Protein AF-A0A819HFU4-F1 (afdb_monomer_lite)

Foldseek 3Di:
DPPDQQCPQLLVLVLQLCVVVVVPLVSVQSCQLCVPAPSPGPQQSSLVSSLVSLVPDDQLVPDPDDPLLSVLVVVLSVLSNPDRTDDLVSLVVSLVSVLVSQVVVQPDPSNVVSNVSSVVSNCVRNVNDPDD

Structure (mmCIF, N/CA/C/O backbone):
data_AF-A0A819HFU4-F1
#
_entry.id   AF-A0A819HFU4-F1
#
loop_
_atom_site.group_PDB
_atom_site.id
_atom_site.type_symbol
_atom_site.label_atom_id
_atom_site.label_alt_id
_atom_site.label_comp_id
_atom_site.label_asym_id
_atom_site.label_entity_id
_atom_site.label_seq_id
_atom_site.pdbx_PDB_ins_code
_atom_site.Cartn_x
_atom_site.Cartn_y
_atom_site.Cartn_z
_atom_site.occupancy
_atom_site.B_iso_or_equiv
_atom_site.auth_seq_id
_atom_site.auth_comp_id
_atom_site.auth_asym_id
_atom_site.auth_atom_id
_atom_site.pdbx_PDB_model_num
ATOM 1 N N . MET A 1 1 ? -19.592 1.817 18.906 1.00 31.91 1 MET A N 1
ATOM 2 C CA . MET A 1 1 ? -18.255 1.186 18.922 1.00 31.91 1 MET A CA 1
ATOM 3 C C . MET A 1 1 ? -17.716 1.233 17.504 1.00 31.91 1 MET A C 1
ATOM 5 O O . MET A 1 1 ? -18.448 0.854 16.602 1.00 31.91 1 MET A O 1
ATOM 9 N N . SER A 1 2 ? -16.529 1.803 17.282 1.00 38.94 2 SER A N 1
ATOM 10 C CA . SER A 1 2 ? -15.930 1.863 15.942 1.00 38.94 2 SER A CA 1
ATOM 11 C C . SER A 1 2 ? -15.431 0.463 15.595 1.00 38.94 2 SER A C 1
ATOM 13 O O . SER A 1 2 ? -14.529 -0.031 16.267 1.00 38.94 2 SER A O 1
ATOM 15 N N . THR A 1 3 ? -16.040 -0.185 14.604 1.00 57.28 3 THR A N 1
ATOM 16 C CA . THR A 1 3 ? -15.569 -1.468 14.075 1.00 57.28 3 THR A CA 1
ATOM 17 C C . THR A 1 3 ? -14.186 -1.243 13.477 1.00 57.28 3 THR A C 1
ATOM 19 O O . THR A 1 3 ? -14.039 -0.539 12.477 1.00 57.28 3 THR A O 1
ATOM 22 N N . GLN A 1 4 ? -13.164 -1.752 14.152 1.00 67.12 4 GLN A N 1
ATOM 23 C CA . GLN A 1 4 ? -11.774 -1.609 13.746 1.00 67.12 4 GLN A CA 1
ATOM 24 C C . GLN A 1 4 ? -11.554 -2.354 12.422 1.00 67.12 4 GLN A C 1
ATOM 26 O O . GLN A 1 4 ? -12.113 -3.427 12.207 1.00 67.12 4 GLN A O 1
ATOM 31 N N . LEU A 1 5 ? -10.797 -1.755 11.499 1.00 76.44 5 LEU A N 1
ATOM 32 C CA . LEU A 1 5 ? -10.482 -2.390 10.217 1.00 76.44 5 LEU A CA 1
ATOM 33 C C . LEU A 1 5 ? -9.379 -3.428 10.431 1.00 76.44 5 LEU A C 1
ATOM 35 O O . LEU A 1 5 ? -8.303 -3.078 10.909 1.00 76.44 5 LEU A O 1
ATOM 39 N N . HIS A 1 6 ? -9.618 -4.678 10.040 1.00 79.50 6 HIS A N 1
ATOM 40 C CA . HIS A 1 6 ? -8.602 -5.728 10.083 1.00 79.50 6 HIS A CA 1
ATOM 41 C C . HIS A 1 6 ? -7.729 -5.659 8.828 1.00 79.50 6 HIS A C 1
ATOM 43 O O . HIS A 1 6 ? -8.102 -6.150 7.770 1.00 79.50 6 HIS A O 1
ATOM 49 N N . LEU A 1 7 ? -6.567 -5.012 8.933 1.00 84.38 7 LEU A N 1
ATOM 50 C CA . LEU A 1 7 ? -5.726 -4.679 7.775 1.00 84.38 7 LEU A CA 1
ATOM 51 C C . LEU A 1 7 ? -4.680 -5.744 7.423 1.00 84.38 7 LEU A C 1
ATOM 53 O O . LEU A 1 7 ? -4.046 -5.629 6.379 1.00 84.38 7 LEU A O 1
ATOM 57 N N . THR A 1 8 ? -4.493 -6.776 8.250 1.00 82.25 8 THR A N 1
ATOM 58 C CA . THR A 1 8 ? -3.415 -7.766 8.083 1.00 82.25 8 THR A CA 1
ATOM 59 C C . THR A 1 8 ? -3.444 -8.439 6.711 1.00 82.25 8 THR A C 1
ATOM 61 O O . THR A 1 8 ? -2.431 -8.445 6.012 1.00 82.25 8 THR A O 1
ATOM 64 N N . GLY A 1 9 ? -4.611 -8.940 6.286 1.00 84.19 9 GLY A N 1
ATOM 65 C CA . GLY A 1 9 ? -4.768 -9.586 4.977 1.00 84.19 9 GLY A CA 1
ATOM 66 C C . GLY A 1 9 ? -4.476 -8.637 3.811 1.00 84.19 9 GLY A C 1
ATOM 67 O O . GLY A 1 9 ? -3.773 -9.004 2.870 1.00 84.19 9 GLY A O 1
ATOM 68 N N . LEU A 1 10 ? -4.926 -7.383 3.915 1.00 87.94 10 LEU A N 1
ATOM 69 C CA . LEU A 1 10 ? -4.662 -6.351 2.913 1.00 87.94 10 LEU A CA 1
ATOM 70 C C . LEU A 1 10 ? -3.178 -5.997 2.822 1.00 87.94 10 LEU A C 1
ATOM 72 O O . LEU A 1 10 ? -2.636 -5.919 1.724 1.00 87.94 10 LEU A O 1
ATOM 76 N N . LEU A 1 11 ? -2.506 -5.809 3.957 1.00 87.62 11 LEU A N 1
ATOM 77 C CA . LEU A 1 11 ? -1.081 -5.475 3.986 1.00 87.62 11 LEU A CA 1
ATOM 78 C C . LEU A 1 11 ? -0.234 -6.617 3.413 1.00 87.62 11 LEU A C 1
ATOM 80 O O . LEU A 1 11 ? 0.683 -6.356 2.637 1.00 87.62 11 LEU A O 1
ATOM 84 N N . GLN A 1 12 ? -0.583 -7.874 3.703 1.00 87.94 12 GLN A N 1
ATOM 85 C CA . GLN A 1 12 ? 0.069 -9.032 3.086 1.00 87.94 12 GLN A CA 1
ATOM 86 C C . GLN A 1 12 ? -0.159 -9.100 1.570 1.00 87.94 12 GLN A C 1
ATOM 88 O O . GLN A 1 12 ? 0.787 -9.372 0.829 1.00 87.94 12 GLN A O 1
ATOM 93 N N . ALA A 1 13 ? -1.375 -8.821 1.092 1.00 90.31 13 ALA A N 1
ATOM 94 C CA . ALA A 1 13 ? -1.662 -8.768 -0.342 1.00 90.31 13 ALA A CA 1
ATOM 95 C C . ALA A 1 13 ? -0.862 -7.653 -1.041 1.00 90.31 13 ALA A C 1
ATOM 97 O O . ALA A 1 13 ? -0.266 -7.884 -2.094 1.00 90.31 13 ALA A O 1
ATOM 98 N N . ILE A 1 14 ? -0.761 -6.470 -0.420 1.00 89.25 14 ILE A N 1
ATOM 99 C CA . ILE A 1 14 ? 0.083 -5.375 -0.918 1.00 89.25 14 ILE A CA 1
ATOM 100 C C . ILE A 1 14 ? 1.546 -5.819 -0.987 1.00 89.25 14 ILE A C 1
ATOM 102 O O . ILE A 1 14 ? 2.166 -5.650 -2.031 1.00 89.25 14 ILE A O 1
ATOM 106 N N . ILE A 1 15 ? 2.096 -6.424 0.072 1.00 88.81 15 ILE A N 1
ATOM 107 C CA . ILE A 1 15 ? 3.479 -6.935 0.086 1.00 88.81 15 ILE A CA 1
ATOM 108 C C . ILE A 1 15 ? 3.726 -7.887 -1.093 1.00 88.81 15 ILE A C 1
ATOM 110 O O . ILE A 1 15 ? 4.720 -7.728 -1.803 1.00 88.81 15 ILE A O 1
ATOM 114 N N . ARG A 1 16 ? 2.821 -8.846 -1.335 1.00 90.81 16 ARG A N 1
ATOM 115 C CA . ARG A 1 16 ? 2.941 -9.798 -2.453 1.00 90.81 16 ARG A CA 1
ATOM 116 C C . ARG A 1 16 ? 2.933 -9.100 -3.808 1.00 90.81 16 ARG A C 1
ATOM 118 O O . ARG A 1 16 ? 3.761 -9.426 -4.656 1.00 90.81 16 ARG A O 1
ATOM 125 N N . ALA A 1 17 ? 2.062 -8.111 -4.001 1.00 90.12 17 ALA A N 1
ATOM 126 C CA . ALA A 1 17 ? 2.065 -7.314 -5.221 1.00 90.12 17 ALA A CA 1
ATOM 127 C C . ALA A 1 17 ? 3.364 -6.531 -5.385 1.00 90.12 17 ALA A C 1
ATOM 129 O O . ALA A 1 17 ? 3.986 -6.620 -6.437 1.00 90.12 17 ALA A O 1
ATOM 130 N N . LEU A 1 18 ? 3.835 -5.830 -4.353 1.00 87.25 18 LEU A N 1
ATOM 131 C CA . LEU A 1 18 ? 5.090 -5.087 -4.450 1.00 87.25 18 LEU A CA 1
ATOM 132 C C . LEU A 1 18 ? 6.256 -6.006 -4.848 1.00 87.25 18 LEU A C 1
ATOM 134 O O . LEU A 1 18 ? 6.993 -5.661 -5.769 1.00 87.25 18 LEU A O 1
ATOM 138 N N . LYS A 1 19 ? 6.356 -7.209 -4.270 1.00 89.38 19 LYS A N 1
ATOM 139 C CA . LYS A 1 19 ? 7.343 -8.225 -4.681 1.00 89.38 19 LYS A CA 1
ATOM 140 C C . LYS A 1 19 ? 7.163 -8.677 -6.134 1.00 89.38 19 LYS A C 1
ATOM 142 O O . LYS A 1 19 ? 8.131 -8.716 -6.885 1.00 89.38 19 LYS A O 1
ATOM 147 N N . ALA A 1 20 ? 5.932 -8.935 -6.585 1.00 90.19 20 ALA A N 1
ATOM 148 C CA . ALA A 1 20 ? 5.646 -9.322 -7.976 1.00 90.19 20 ALA A CA 1
ATOM 149 C C . ALA A 1 20 ? 6.053 -8.253 -9.016 1.00 90.19 20 ALA A C 1
ATOM 151 O O . ALA A 1 20 ? 6.331 -8.569 -10.177 1.00 90.19 20 ALA A O 1
ATOM 152 N N . PHE A 1 21 ? 6.099 -6.985 -8.602 1.00 86.56 21 PHE A N 1
ATOM 153 C CA . PHE A 1 21 ? 6.572 -5.854 -9.402 1.00 86.56 21 PHE A CA 1
ATOM 154 C C . PHE A 1 21 ? 8.045 -5.484 -9.128 1.00 86.56 21 PHE A C 1
ATOM 156 O O . PHE A 1 21 ? 8.501 -4.433 -9.576 1.00 86.56 21 PHE A O 1
ATOM 163 N N . ASN A 1 22 ? 8.799 -6.344 -8.431 1.00 83.25 22 ASN A N 1
ATOM 164 C CA . ASN A 1 22 ? 10.201 -6.145 -8.040 1.00 83.25 22 ASN A CA 1
ATOM 165 C C . ASN A 1 22 ? 10.444 -4.901 -7.163 1.00 83.25 22 ASN A C 1
ATOM 167 O O . ASN A 1 22 ? 11.525 -4.312 -7.183 1.00 83.25 22 ASN A O 1
ATOM 171 N N . PHE A 1 23 ? 9.453 -4.492 -6.370 1.00 80.38 23 PHE A N 1
ATOM 172 C CA . PHE A 1 23 ? 9.555 -3.368 -5.441 1.00 80.38 23 PHE A CA 1
ATOM 173 C C . PHE A 1 23 ? 9.920 -3.832 -4.021 1.00 80.38 23 PHE A C 1
ATOM 175 O O . PHE A 1 23 ? 9.216 -3.555 -3.047 1.00 80.38 23 PHE A O 1
ATOM 182 N N . GLU A 1 24 ? 11.059 -4.522 -3.910 1.00 83.00 24 GLU A N 1
ATOM 183 C CA . GLU A 1 24 ? 11.529 -5.167 -2.672 1.00 83.00 24 GLU A CA 1
ATOM 184 C C . GLU A 1 24 ? 11.710 -4.189 -1.502 1.00 83.00 24 GLU A C 1
ATOM 186 O O . GLU A 1 24 ? 11.381 -4.496 -0.355 1.00 83.00 24 GLU A O 1
ATOM 191 N N . ALA A 1 25 ? 12.184 -2.972 -1.787 1.00 74.81 25 ALA A N 1
ATOM 192 C CA . ALA A 1 25 ? 12.337 -1.931 -0.773 1.00 74.81 25 ALA A CA 1
ATOM 193 C C . ALA A 1 25 ? 10.986 -1.522 -0.161 1.00 74.81 25 ALA A C 1
ATOM 195 O O . ALA A 1 25 ? 10.898 -1.296 1.045 1.00 74.81 25 ALA A O 1
ATOM 196 N N . GLY A 1 26 ? 9.930 -1.457 -0.979 1.00 75.50 26 GLY A N 1
ATOM 197 C CA . GLY A 1 26 ? 8.584 -1.133 -0.521 1.00 75.50 26 GLY A CA 1
ATOM 198 C C . GLY A 1 26 ? 7.927 -2.271 0.248 1.00 75.50 26 GLY A C 1
ATOM 199 O O . GLY A 1 26 ? 7.307 -2.023 1.280 1.00 75.50 26 GLY A O 1
ATOM 200 N N . SER A 1 27 ? 8.086 -3.521 -0.199 1.00 85.00 27 SER A N 1
ATOM 201 C CA . SER A 1 27 ? 7.577 -4.674 0.552 1.00 85.00 27 SER A CA 1
ATOM 202 C C . SER A 1 27 ? 8.260 -4.820 1.908 1.00 85.00 27 SER A C 1
ATOM 204 O O . SER A 1 27 ? 7.564 -4.953 2.912 1.00 85.00 27 SER A O 1
ATOM 206 N N . ALA A 1 28 ? 9.592 -4.710 1.964 1.00 84.44 28 ALA A N 1
ATOM 207 C CA . ALA A 1 28 ? 10.352 -4.810 3.212 1.00 84.44 28 ALA A CA 1
ATOM 208 C C . ALA A 1 28 ? 9.957 -3.722 4.223 1.00 84.44 28 ALA A C 1
ATOM 210 O O . ALA A 1 28 ? 9.974 -3.940 5.432 1.00 84.44 28 ALA A O 1
ATOM 211 N N . LEU A 1 29 ? 9.575 -2.543 3.733 1.00 81.88 29 LEU A N 1
ATOM 212 C CA . LEU A 1 29 ? 9.104 -1.444 4.562 1.00 81.88 29 LEU A CA 1
ATOM 213 C C . LEU A 1 29 ? 7.784 -1.774 5.255 1.00 81.88 29 LEU A C 1
ATOM 215 O O . LEU A 1 29 ? 7.663 -1.615 6.468 1.00 81.88 29 LEU A O 1
ATOM 219 N N . ILE A 1 30 ? 6.801 -2.244 4.484 1.00 82.19 30 ILE A N 1
ATOM 220 C CA . ILE A 1 30 ? 5.500 -2.633 5.036 1.00 82.19 30 ILE A CA 1
ATOM 221 C C . ILE A 1 30 ? 5.693 -3.786 6.021 1.00 82.19 30 ILE A C 1
ATOM 223 O O . ILE A 1 30 ? 5.122 -3.739 7.106 1.00 82.19 30 ILE A O 1
ATOM 227 N N . GLU A 1 31 ? 6.548 -4.760 5.693 1.00 87.00 31 GLU A N 1
ATOM 228 C CA . GLU A 1 31 ? 6.917 -5.860 6.591 1.00 87.00 31 GLU A CA 1
ATOM 229 C C . GLU A 1 31 ? 7.490 -5.352 7.924 1.00 87.00 31 GLU A C 1
ATOM 231 O O . GLU A 1 31 ? 7.042 -5.793 8.980 1.00 87.00 31 GLU A O 1
ATOM 236 N N . ARG A 1 32 ? 8.408 -4.376 7.912 1.00 84.12 32 ARG A N 1
ATOM 237 C CA . ARG A 1 32 ? 8.931 -3.763 9.148 1.00 84.12 32 ARG A CA 1
ATOM 238 C C . ARG A 1 32 ? 7.874 -2.974 9.914 1.00 84.12 32 ARG A C 1
ATOM 240 O O . ARG A 1 32 ? 7.807 -3.081 11.137 1.00 84.12 32 ARG A O 1
ATOM 247 N N . ALA A 1 33 ? 7.024 -2.225 9.214 1.00 78.31 33 ALA A N 1
ATOM 248 C CA . ALA A 1 33 ? 5.972 -1.428 9.839 1.00 78.31 33 ALA A CA 1
ATOM 249 C C . ALA A 1 33 ? 4.956 -2.294 10.606 1.00 78.31 33 ALA A C 1
ATOM 251 O O . ALA A 1 33 ? 4.414 -1.841 11.619 1.00 78.31 33 ALA A O 1
ATOM 252 N N . ILE A 1 34 ? 4.727 -3.531 10.144 1.00 80.69 34 ILE A N 1
ATOM 253 C CA . ILE A 1 34 ? 3.810 -4.495 10.769 1.00 80.69 34 ILE A CA 1
ATOM 254 C C . ILE A 1 34 ? 4.497 -5.511 11.692 1.00 80.69 34 ILE A C 1
ATOM 256 O O . ILE A 1 34 ? 3.799 -6.176 12.449 1.00 80.69 34 ILE A O 1
ATOM 260 N N . ALA A 1 35 ? 5.834 -5.6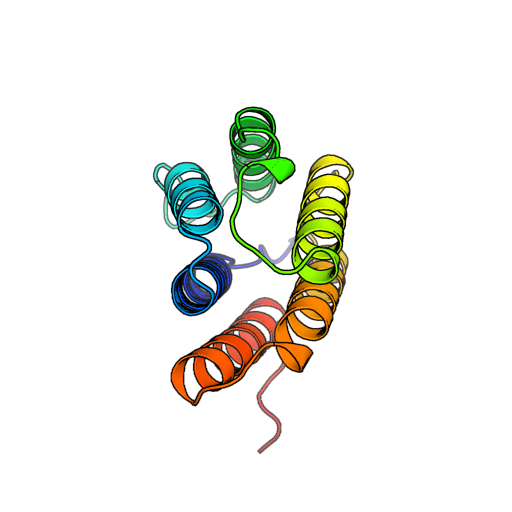13 11.687 1.00 79.00 35 ALA A N 1
ATOM 261 C CA . ALA A 1 35 ? 6.598 -6.640 12.412 1.00 79.00 35 ALA A CA 1
ATOM 262 C C . ALA A 1 35 ? 6.385 -6.659 13.940 1.00 79.00 35 ALA A C 1
ATOM 264 O O . ALA A 1 35 ? 6.702 -7.652 14.585 1.00 79.00 35 ALA A O 1
ATOM 265 N N . ASN A 1 36 ? 5.841 -5.581 14.513 1.00 65.88 36 ASN A N 1
ATOM 266 C CA . ASN A 1 36 ? 5.587 -5.433 15.950 1.00 65.88 36 ASN A CA 1
ATOM 267 C C . ASN A 1 36 ? 4.111 -5.161 16.278 1.00 65.88 36 ASN A C 1
ATOM 269 O O . ASN A 1 36 ? 3.801 -4.683 17.370 1.00 65.88 36 ASN A O 1
ATOM 273 N N . ILE A 1 37 ? 3.203 -5.390 15.327 1.00 64.31 37 ILE A N 1
ATOM 274 C CA . ILE A 1 37 ? 1.774 -5.176 15.541 1.00 64.31 37 ILE A CA 1
ATOM 275 C C . ILE A 1 37 ? 1.121 -6.535 15.798 1.00 64.31 37 ILE A C 1
ATOM 277 O O . ILE A 1 37 ? 1.030 -7.362 14.896 1.00 64.31 37 ILE A O 1
ATOM 281 N N . ASN A 1 38 ? 0.701 -6.764 17.044 1.00 58.03 38 ASN A N 1
ATOM 282 C CA . ASN A 1 38 ? -0.085 -7.940 17.428 1.00 58.03 38 ASN A CA 1
ATOM 283 C C . ASN A 1 38 ? -1.475 -7.907 16.765 1.00 58.03 38 ASN A C 1
ATOM 285 O O . ASN A 1 38 ? -1.905 -6.862 16.277 1.00 58.03 38 ASN A O 1
ATOM 289 N N . ASP A 1 39 ? -2.187 -9.038 16.804 1.00 56.22 39 ASP A N 1
ATOM 290 C CA . ASP A 1 39 ? -3.483 -9.275 16.139 1.00 56.22 39 ASP A CA 1
ATOM 291 C C . ASP A 1 39 ? -4.574 -8.202 16.393 1.00 56.22 39 ASP A C 1
ATOM 293 O O . ASP A 1 39 ? -5.496 -8.062 15.587 1.00 56.22 39 ASP A O 1
ATOM 297 N N . ASP A 1 40 ? -4.428 -7.365 17.428 1.00 58.88 40 ASP A N 1
ATOM 298 C CA . ASP A 1 40 ? -5.218 -6.147 17.661 1.00 58.88 40 ASP A CA 1
ATOM 299 C C . ASP A 1 40 ? -4.567 -4.904 17.028 1.00 58.88 40 ASP A C 1
ATOM 301 O O . ASP A 1 40 ? -4.005 -4.020 17.683 1.00 58.88 40 ASP A O 1
ATOM 305 N N . LEU A 1 41 ? -4.656 -4.843 15.703 1.00 67.56 41 LEU A N 1
ATOM 306 C CA . LEU A 1 41 ? -4.004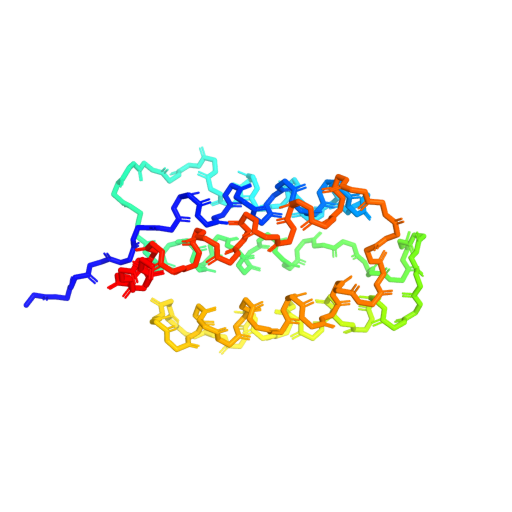 -3.857 14.847 1.00 67.56 41 LEU A CA 1
ATOM 307 C C . LEU A 1 41 ? -4.456 -2.412 15.154 1.00 67.56 41 LEU A C 1
ATOM 309 O O . LEU A 1 41 ? -5.436 -1.925 14.593 1.00 67.56 41 LEU A O 1
ATOM 313 N N . ASN A 1 42 ? -3.758 -1.690 16.040 1.00 78.81 42 ASN A N 1
ATOM 314 C CA . ASN A 1 42 ? -4.045 -0.277 16.319 1.00 78.81 42 ASN A CA 1
ATOM 315 C C . ASN A 1 42 ? -3.715 0.582 15.085 1.00 78.81 42 ASN A C 1
ATOM 317 O O . ASN A 1 42 ? -2.555 0.904 14.828 1.00 78.81 42 ASN A O 1
ATOM 321 N N . ASN A 1 43 ? -4.746 0.993 14.344 1.00 82.25 43 ASN A N 1
ATOM 322 C CA . ASN A 1 43 ? -4.623 1.778 13.111 1.00 82.25 43 ASN A CA 1
ATOM 323 C C . ASN A 1 43 ? -3.814 3.076 13.269 1.00 82.25 43 ASN A C 1
ATOM 325 O O . ASN A 1 43 ? -3.146 3.497 12.326 1.00 82.25 43 ASN A O 1
ATOM 329 N N . THR A 1 44 ? -3.842 3.709 14.445 1.00 83.69 44 THR A N 1
ATOM 330 C CA . THR A 1 44 ? -3.043 4.912 14.723 1.00 83.69 44 THR A CA 1
ATOM 331 C C . THR A 1 44 ? -1.559 4.570 14.821 1.00 83.69 44 THR A C 1
ATOM 333 O O . THR A 1 44 ? -0.725 5.260 14.236 1.00 83.69 44 THR A O 1
ATOM 336 N N . GLN A 1 45 ? -1.225 3.483 15.521 1.00 84.50 45 GLN A N 1
ATOM 337 C CA . GLN A 1 45 ? 0.153 3.012 15.649 1.00 84.50 45 GLN A CA 1
ATOM 338 C C . GLN A 1 45 ? 0.688 2.479 14.317 1.00 84.50 45 GLN A C 1
ATOM 340 O O . GLN A 1 45 ? 1.805 2.819 13.940 1.00 84.50 45 GLN A O 1
ATOM 345 N N . LEU A 1 46 ? -0.124 1.726 13.566 1.00 85.19 46 LEU A N 1
ATOM 346 C CA . LEU A 1 46 ? 0.222 1.287 12.213 1.00 85.19 46 LEU A CA 1
ATOM 347 C C . LEU A 1 46 ? 0.558 2.486 11.322 1.00 85.19 46 LEU A C 1
ATOM 349 O O . LEU A 1 46 ? 1.587 2.483 10.652 1.00 85.19 46 LEU A O 1
ATOM 353 N N . LEU A 1 47 ? -0.292 3.517 11.316 1.00 85.88 47 LEU A N 1
ATOM 354 C CA . LEU A 1 47 ? -0.056 4.706 10.503 1.00 85.88 47 LEU A CA 1
ATOM 355 C C . LEU A 1 47 ? 1.225 5.434 10.926 1.00 85.88 47 LEU A C 1
ATOM 357 O O . LEU A 1 47 ? 1.987 5.867 10.065 1.00 85.88 47 LEU A O 1
ATOM 361 N N . ALA A 1 48 ? 1.487 5.546 12.231 1.00 86.31 48 ALA A N 1
ATOM 362 C CA . ALA A 1 48 ? 2.722 6.136 12.742 1.00 86.31 48 ALA A CA 1
ATOM 363 C C . ALA A 1 48 ? 3.964 5.337 12.307 1.00 86.31 48 ALA A C 1
ATOM 365 O O . ALA A 1 48 ? 4.919 5.932 11.806 1.00 86.31 48 ALA A O 1
ATOM 366 N N . ASN A 1 49 ? 3.923 4.005 12.415 1.00 87.38 49 ASN A N 1
ATOM 367 C CA . ASN A 1 49 ? 5.003 3.119 11.976 1.00 87.38 49 ASN A CA 1
ATOM 368 C C . ASN A 1 49 ? 5.243 3.236 10.468 1.00 87.38 49 ASN A C 1
ATOM 370 O O . ASN A 1 49 ? 6.377 3.429 10.042 1.00 87.38 49 ASN A O 1
ATOM 374 N N . LEU A 1 50 ? 4.178 3.192 9.659 1.00 85.12 50 LEU A N 1
ATOM 375 C CA . LEU A 1 50 ? 4.275 3.363 8.208 1.00 85.12 50 LEU A CA 1
ATOM 376 C C . LEU A 1 50 ? 4.907 4.710 7.853 1.00 85.12 50 LEU A C 1
ATOM 378 O O . LEU A 1 50 ? 5.790 4.760 7.006 1.00 85.12 50 LEU A O 1
ATOM 382 N N . LYS A 1 51 ? 4.509 5.804 8.511 1.00 87.38 51 LYS A N 1
ATOM 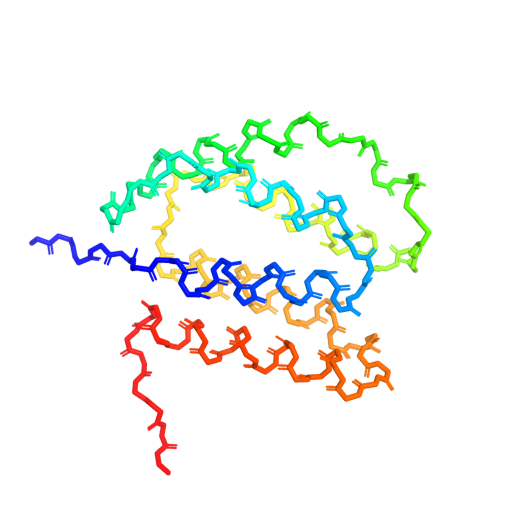383 C CA . LYS A 1 51 ? 5.104 7.128 8.271 1.00 87.38 51 LYS A CA 1
ATOM 384 C C . LYS A 1 51 ? 6.587 7.179 8.631 1.00 87.38 51 LYS A C 1
ATOM 386 O O . LYS A 1 51 ? 7.370 7.733 7.859 1.00 87.38 51 LYS A O 1
ATOM 391 N N . LEU A 1 52 ? 6.963 6.612 9.778 1.00 87.56 52 LEU A N 1
ATOM 392 C CA . LEU A 1 52 ? 8.354 6.542 10.222 1.00 87.56 52 LEU A CA 1
ATOM 393 C C . LEU A 1 52 ? 9.202 5.779 9.204 1.00 87.56 52 LEU A C 1
ATOM 395 O O . LEU A 1 52 ? 10.217 6.288 8.738 1.00 87.56 52 LEU A O 1
ATOM 399 N N . GLU A 1 53 ? 8.749 4.602 8.803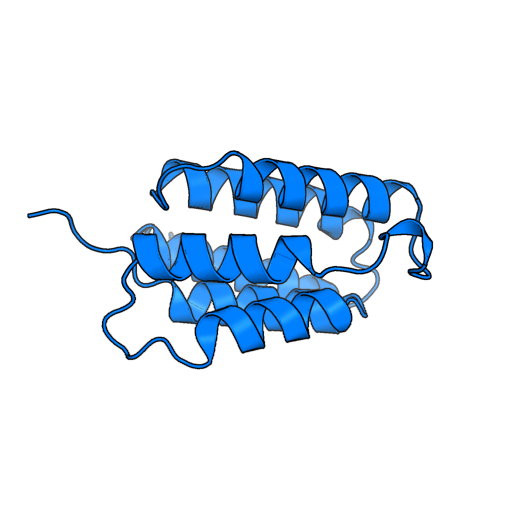 1.00 85.19 53 GLU A N 1
ATOM 400 C CA . GLU A 1 53 ? 9.443 3.758 7.840 1.00 85.19 53 GLU A CA 1
ATOM 401 C C . GLU A 1 53 ? 9.520 4.413 6.445 1.00 85.19 53 GLU A C 1
ATOM 403 O O . GLU A 1 53 ? 10.576 4.412 5.813 1.00 85.19 53 GLU A O 1
ATOM 408 N N . LEU A 1 54 ? 8.448 5.073 5.984 1.00 81.88 54 LEU A N 1
ATOM 409 C CA . LEU A 1 54 ? 8.431 5.831 4.723 1.00 81.88 54 LEU A CA 1
ATOM 410 C C . LEU A 1 54 ? 9.428 6.993 4.708 1.00 81.88 54 LEU A C 1
ATOM 412 O O . LEU A 1 54 ? 10.006 7.275 3.662 1.00 81.88 54 LEU A O 1
ATOM 416 N N . SER A 1 55 ? 9.658 7.661 5.843 1.00 81.19 55 SER A N 1
ATOM 417 C CA . SER A 1 55 ? 10.667 8.729 5.930 1.00 81.19 55 SER A CA 1
ATOM 418 C C . SER A 1 55 ? 12.110 8.234 5.805 1.00 81.19 55 SER A C 1
ATOM 420 O O . SER A 1 55 ? 13.001 9.029 5.517 1.00 81.19 55 SER A O 1
ATOM 422 N N . GLN A 1 56 ? 12.341 6.933 5.995 1.00 79.75 56 GLN A N 1
ATOM 423 C CA . GLN A 1 56 ? 13.660 6.310 5.884 1.00 79.75 56 GLN A CA 1
ATOM 424 C C . GLN A 1 56 ? 13.934 5.763 4.479 1.00 79.75 56 GLN A C 1
ATOM 426 O O . GLN A 1 56 ? 15.016 5.228 4.230 1.00 79.75 56 GLN A O 1
ATOM 431 N N . LEU A 1 57 ? 12.974 5.871 3.553 1.00 71.62 57 LEU A N 1
ATOM 432 C CA . LEU A 1 57 ? 13.176 5.400 2.191 1.00 71.62 57 LEU A CA 1
ATOM 433 C C . LEU A 1 57 ? 14.295 6.189 1.504 1.00 71.62 57 LEU A C 1
ATOM 435 O O . LEU A 1 57 ? 14.297 7.424 1.544 1.00 71.62 57 LEU A O 1
ATOM 439 N N . PRO A 1 58 ? 15.215 5.499 0.805 1.00 69.25 58 PRO A N 1
ATOM 440 C CA . PRO A 1 58 ? 16.118 6.182 -0.101 1.00 69.25 58 PRO A CA 1
ATOM 441 C C . PRO A 1 58 ? 15.307 6.889 -1.201 1.00 69.25 58 PRO A C 1
ATOM 443 O O . PRO A 1 58 ? 14.172 6.490 -1.493 1.00 69.25 58 PRO A O 1
ATOM 446 N N . PRO A 1 59 ? 15.876 7.918 -1.853 1.00 69.88 59 PRO A N 1
ATOM 447 C CA . PRO A 1 59 ? 15.223 8.580 -2.973 1.00 69.88 59 PRO A CA 1
ATOM 448 C C . PRO A 1 59 ? 14.757 7.554 -4.012 1.00 69.88 59 PRO A C 1
ATOM 450 O O . PRO A 1 59 ? 15.558 6.760 -4.506 1.00 69.88 59 PRO A O 1
ATOM 453 N N . LEU A 1 60 ? 13.466 7.593 -4.367 1.00 66.75 60 LEU A N 1
ATOM 454 C CA . LEU A 1 60 ? 12.867 6.661 -5.334 1.00 66.75 60 LEU A CA 1
ATOM 455 C C . LEU A 1 60 ? 13.570 6.688 -6.701 1.00 66.75 60 LEU A C 1
ATOM 457 O O . LEU A 1 60 ? 13.519 5.707 -7.429 1.00 66.75 60 LEU A O 1
ATOM 461 N N . ALA A 1 61 ? 14.271 7.781 -7.023 1.00 64.12 61 ALA A N 1
ATOM 462 C CA . ALA A 1 61 ? 15.086 7.926 -8.229 1.00 64.12 61 ALA A CA 1
ATOM 463 C C . ALA A 1 61 ? 16.188 6.855 -8.379 1.00 64.12 61 ALA A C 1
ATOM 465 O O . ALA A 1 61 ? 16.713 6.676 -9.471 1.00 64.12 61 ALA A O 1
ATOM 466 N N . ASN A 1 62 ? 16.530 6.134 -7.306 1.00 66.06 62 ASN A N 1
ATOM 467 C CA . ASN A 1 62 ? 17.529 5.064 -7.330 1.00 66.06 62 ASN A CA 1
ATOM 468 C C . ASN A 1 62 ? 16.945 3.684 -7.698 1.00 66.06 62 ASN A C 1
ATOM 470 O O . ASN A 1 62 ? 17.666 2.687 -7.665 1.00 66.06 62 ASN A O 1
ATOM 474 N N . LEU A 1 63 ? 15.647 3.596 -7.999 1.00 64.12 63 LEU A N 1
ATOM 475 C CA . LEU A 1 63 ? 14.971 2.346 -8.344 1.00 64.12 63 LEU A CA 1
ATOM 476 C C . LEU A 1 63 ? 14.909 2.174 -9.866 1.00 64.12 63 LEU A C 1
ATOM 478 O O . LEU A 1 63 ? 14.538 3.093 -10.590 1.00 64.12 63 LEU A O 1
ATOM 482 N N . ASN A 1 64 ? 15.231 0.973 -10.349 1.00 63.56 64 ASN A N 1
ATOM 483 C CA . ASN A 1 64 ? 15.165 0.629 -11.770 1.00 63.56 64 ASN A CA 1
ATOM 484 C C . ASN A 1 64 ? 13.711 0.332 -12.185 1.00 63.56 64 ASN A C 1
ATOM 486 O O . ASN A 1 64 ? 13.301 -0.827 -12.260 1.00 63.56 64 ASN A O 1
ATOM 490 N N . MET A 1 65 ? 12.909 1.382 -12.365 1.00 69.38 65 MET A N 1
ATOM 491 C CA . MET A 1 65 ? 11.479 1.303 -12.681 1.00 69.38 65 MET A CA 1
ATOM 492 C C . MET A 1 65 ? 11.113 2.343 -13.743 1.00 69.38 65 MET A C 1
ATOM 494 O O . MET A 1 65 ? 11.814 3.333 -13.922 1.00 69.38 65 MET A O 1
ATOM 498 N N . HIS A 1 66 ? 9.997 2.126 -14.439 1.00 73.31 66 HIS A N 1
ATOM 499 C CA . HIS A 1 66 ? 9.464 3.110 -15.382 1.00 73.31 66 HIS A CA 1
ATOM 500 C C . HIS A 1 66 ? 9.122 4.423 -14.650 1.00 73.31 66 HIS A C 1
ATOM 502 O O . HIS A 1 66 ? 8.520 4.377 -13.574 1.00 73.31 66 HIS A O 1
ATOM 508 N N . ASP A 1 67 ? 9.451 5.581 -15.230 1.00 72.50 67 ASP A N 1
ATOM 509 C CA . ASP A 1 67 ? 9.297 6.900 -14.585 1.00 72.50 67 ASP A CA 1
ATOM 510 C C . ASP A 1 67 ? 7.869 7.173 -14.087 1.00 72.50 67 ASP A C 1
ATOM 512 O O . ASP A 1 67 ? 7.653 7.717 -13.004 1.00 72.50 67 ASP A O 1
ATOM 516 N N . GLU A 1 68 ? 6.870 6.734 -14.848 1.00 66.56 68 GLU A N 1
ATOM 517 C CA . GLU A 1 68 ? 5.457 6.851 -14.471 1.00 66.56 68 GLU A CA 1
ATOM 518 C C . GLU A 1 68 ? 5.110 6.018 -13.224 1.00 66.56 68 GLU A C 1
ATOM 520 O O . GLU A 1 68 ? 4.340 6.457 -12.369 1.00 66.56 68 GLU A O 1
ATOM 525 N N . MET A 1 69 ? 5.724 4.841 -13.076 1.00 72.75 69 MET A N 1
ATOM 526 C CA . MET A 1 69 ? 5.547 3.974 -11.912 1.00 72.75 69 MET A CA 1
ATOM 527 C C . MET A 1 69 ? 6.244 4.567 -10.679 1.00 72.75 69 MET A C 1
ATOM 529 O O . MET A 1 69 ? 5.700 4.510 -9.576 1.00 72.75 69 MET A O 1
ATOM 533 N N . LEU A 1 70 ? 7.401 5.214 -10.863 1.00 73.75 70 LEU A N 1
ATOM 534 C CA . LEU A 1 70 ? 8.088 5.966 -9.807 1.00 73.75 70 LEU A CA 1
ATOM 535 C C . LEU A 1 70 ? 7.258 7.153 -9.318 1.00 73.75 70 LEU A C 1
ATOM 537 O O . LEU A 1 70 ? 7.084 7.333 -8.110 1.00 73.75 70 LEU A O 1
ATOM 541 N N . TRP A 1 71 ? 6.719 7.947 -10.247 1.00 75.12 71 TRP A N 1
ATOM 542 C CA . TRP A 1 71 ? 5.828 9.061 -9.923 1.00 75.12 71 TRP A CA 1
ATOM 543 C C . TRP A 1 71 ? 4.598 8.577 -9.156 1.00 75.12 71 TRP A C 1
ATOM 545 O O . TRP A 1 71 ? 4.202 9.165 -8.149 1.00 75.12 71 TRP A O 1
ATOM 555 N N . PHE A 1 72 ? 4.031 7.458 -9.597 1.00 74.88 72 PHE A N 1
ATOM 556 C CA . PHE A 1 72 ? 2.882 6.857 -8.954 1.00 74.88 72 PHE A CA 1
ATOM 557 C C . PHE A 1 72 ? 3.182 6.421 -7.507 1.00 74.88 72 PHE A C 1
ATOM 559 O O . PHE A 1 72 ? 2.451 6.790 -6.584 1.00 74.88 72 PHE A O 1
ATOM 566 N N . ILE A 1 73 ? 4.277 5.685 -7.287 1.00 74.44 73 ILE A N 1
ATOM 567 C CA . ILE A 1 73 ? 4.702 5.254 -5.946 1.00 74.44 73 ILE A CA 1
ATOM 568 C C . ILE A 1 73 ? 4.913 6.471 -5.045 1.00 74.44 73 ILE A C 1
ATOM 570 O O . ILE A 1 73 ? 4.446 6.484 -3.905 1.00 74.44 73 ILE A O 1
ATOM 574 N N . ARG A 1 74 ? 5.530 7.535 -5.568 1.00 77.56 74 ARG A N 1
ATOM 575 C CA . ARG A 1 74 ? 5.695 8.795 -4.841 1.00 77.56 74 ARG A CA 1
ATOM 576 C C . ARG A 1 74 ? 4.355 9.391 -4.406 1.00 77.56 74 ARG A C 1
ATOM 578 O O . ARG A 1 74 ? 4.204 9.744 -3.240 1.00 77.56 74 ARG A O 1
ATOM 585 N N . ALA A 1 75 ? 3.368 9.433 -5.298 1.00 76.38 75 ALA A N 1
ATOM 586 C CA . ALA A 1 75 ? 2.036 9.945 -4.983 1.00 76.38 75 ALA A CA 1
ATOM 587 C C . ALA A 1 75 ? 1.318 9.114 -3.900 1.00 76.38 75 ALA A C 1
ATOM 589 O O . ALA A 1 75 ? 0.555 9.664 -3.103 1.00 76.38 75 ALA A O 1
ATOM 590 N N . VAL A 1 76 ? 1.552 7.797 -3.844 1.00 77.12 76 VAL A N 1
ATOM 591 C CA . VAL A 1 76 ? 1.035 6.932 -2.767 1.00 77.12 76 VAL A CA 1
ATOM 592 C C . VAL A 1 76 ? 1.727 7.232 -1.440 1.00 77.12 76 VAL A C 1
ATOM 594 O O . VAL A 1 76 ? 1.049 7.352 -0.421 1.00 77.12 76 VAL A O 1
ATOM 597 N N . ILE A 1 77 ? 3.050 7.407 -1.439 1.00 78.75 77 ILE A N 1
ATOM 598 C CA . ILE A 1 77 ? 3.814 7.752 -0.230 1.00 78.75 77 ILE A CA 1
ATOM 599 C C . ILE A 1 77 ? 3.353 9.096 0.336 1.00 78.75 77 ILE A C 1
ATOM 601 O O . ILE A 1 77 ? 3.022 9.180 1.518 1.00 78.75 77 ILE A O 1
ATOM 605 N N . GLU A 1 78 ? 3.266 10.125 -0.509 1.00 80.75 78 GLU A N 1
ATOM 606 C CA . GLU A 1 78 ? 2.793 11.458 -0.120 1.00 80.75 78 GLU A CA 1
ATOM 607 C C . GLU A 1 78 ? 1.364 11.392 0.444 1.00 80.75 78 GLU A C 1
ATOM 609 O O . GLU A 1 78 ? 1.047 12.028 1.451 1.00 80.75 78 GLU A O 1
ATOM 614 N N . TYR A 1 79 ? 0.510 10.552 -0.151 1.00 82.00 79 TYR A N 1
ATOM 615 C CA . TYR A 1 79 ? -0.845 10.322 0.339 1.00 82.00 79 TYR A CA 1
ATOM 616 C C . TYR A 1 79 ? -0.876 9.691 1.739 1.00 82.00 79 TYR A C 1
ATOM 618 O O . TYR A 1 79 ? -1.630 10.151 2.598 1.00 82.00 79 TYR A O 1
ATOM 626 N N . VAL A 1 80 ? -0.045 8.675 1.998 1.00 81.00 80 VAL A N 1
ATOM 627 C CA . VAL A 1 80 ? 0.060 8.033 3.322 1.00 81.00 80 VAL A CA 1
ATOM 628 C C . VAL A 1 80 ? 0.646 8.997 4.358 1.00 81.00 80 VAL A C 1
ATOM 630 O O . VAL A 1 80 ? 0.154 9.067 5.485 1.00 81.00 80 VAL A O 1
ATOM 633 N N . GLN A 1 81 ? 1.650 9.793 3.988 1.00 81.38 81 GLN A N 1
ATOM 634 C CA . GLN A 1 81 ? 2.246 10.798 4.873 1.00 81.38 81 GLN A CA 1
ATOM 635 C C . GLN A 1 81 ? 1.240 11.883 5.286 1.00 81.38 81 GLN A C 1
ATOM 637 O O . GLN A 1 81 ? 1.223 12.287 6.454 1.00 81.38 81 GLN A O 1
ATOM 642 N N . ALA A 1 82 ? 0.363 12.299 4.368 1.00 84.25 82 ALA A N 1
ATOM 643 C CA . ALA A 1 82 ? -0.686 13.286 4.619 1.00 84.25 82 ALA A CA 1
ATOM 644 C C . ALA A 1 82 ? -1.900 12.739 5.402 1.00 84.25 82 ALA A C 1
ATOM 646 O O . ALA A 1 82 ? -2.710 13.522 5.901 1.00 84.25 82 ALA A O 1
ATOM 647 N N . ALA A 1 83 ? -2.060 11.417 5.520 1.00 85.44 83 ALA A N 1
ATOM 648 C CA . ALA A 1 83 ? -3.199 10.811 6.209 1.00 85.44 83 ALA A CA 1
ATOM 649 C C . ALA A 1 83 ? -3.122 10.990 7.737 1.00 85.44 83 ALA A C 1
ATOM 651 O O . ALA A 1 83 ? -2.050 10.871 8.323 1.00 85.44 83 ALA A O 1
ATOM 652 N N . ASN A 1 84 ? -4.258 11.213 8.405 1.00 85.44 84 ASN A N 1
ATOM 653 C CA . ASN A 1 84 ? -4.323 11.356 9.873 1.00 85.44 84 ASN A CA 1
ATOM 654 C C . ASN A 1 84 ? -4.917 10.133 10.588 1.00 85.44 84 ASN A C 1
ATOM 656 O O . ASN A 1 84 ? -4.680 9.939 11.775 1.00 85.44 84 ASN A O 1
ATOM 660 N N . VAL A 1 85 ? -5.690 9.313 9.876 1.00 85.25 85 VAL A N 1
ATOM 661 C CA . VAL A 1 85 ? -6.338 8.104 10.394 1.00 85.25 85 VAL A CA 1
ATOM 662 C C . VAL A 1 85 ? -6.491 7.098 9.261 1.00 85.25 85 VAL A C 1
ATOM 664 O O . VAL A 1 85 ? -6.668 7.502 8.112 1.00 85.25 85 VAL A O 1
ATOM 667 N N . ILE A 1 86 ? -6.448 5.803 9.578 1.00 84.62 86 ILE A N 1
ATOM 668 C CA . ILE A 1 86 ? -6.801 4.745 8.628 1.00 84.62 86 ILE A CA 1
ATOM 669 C C . ILE A 1 86 ? -8.297 4.462 8.744 1.00 84.62 86 ILE A C 1
ATOM 671 O O . ILE A 1 86 ? -8.742 3.784 9.672 1.00 84.62 86 ILE A O 1
ATOM 675 N N . ASP A 1 87 ? -9.067 5.008 7.805 1.00 86.75 87 ASP A N 1
ATOM 676 C CA . ASP A 1 87 ? -10.500 4.769 7.653 1.00 86.75 87 ASP A CA 1
ATOM 677 C C . ASP A 1 87 ? -10.812 4.048 6.329 1.00 86.75 87 ASP A C 1
ATOM 679 O O . ASP A 1 87 ? -9.947 3.856 5.469 1.00 86.75 87 ASP A O 1
ATOM 683 N N . LYS A 1 88 ? -12.078 3.649 6.145 1.00 87.31 88 LYS A N 1
ATOM 684 C CA . LYS A 1 88 ? -12.521 2.968 4.918 1.00 87.31 88 LYS A CA 1
ATOM 685 C C . LYS A 1 88 ? -12.230 3.800 3.666 1.00 87.31 88 LYS A C 1
ATOM 687 O O . LYS A 1 88 ? -11.841 3.248 2.646 1.00 87.31 88 LYS A O 1
ATOM 692 N N . LYS A 1 89 ? -12.376 5.128 3.741 1.00 88.19 89 LYS A N 1
ATOM 693 C CA . LYS A 1 89 ? -12.147 6.030 2.602 1.00 88.19 89 LYS A CA 1
ATOM 694 C C . LYS A 1 89 ? -10.674 6.074 2.204 1.00 88.19 89 LYS A C 1
ATOM 696 O O . LYS A 1 89 ? -10.386 6.071 1.009 1.00 88.19 89 LYS A O 1
ATOM 701 N N . LEU A 1 90 ? -9.764 6.121 3.178 1.00 86.12 90 LEU A N 1
ATOM 702 C CA . LEU A 1 90 ? -8.324 6.053 2.961 1.00 86.12 90 LEU A CA 1
ATOM 703 C C . LEU A 1 90 ? -7.968 4.729 2.294 1.00 86.12 90 LEU A C 1
ATOM 705 O O . LEU A 1 90 ? -7.297 4.751 1.267 1.00 86.12 90 LEU A O 1
ATOM 709 N N . VAL A 1 91 ? -8.457 3.608 2.837 1.00 86.31 91 VAL A N 1
ATOM 710 C CA . VAL A 1 91 ? -8.223 2.271 2.273 1.00 86.31 91 VAL A CA 1
ATOM 711 C C . VAL A 1 91 ? -8.704 2.214 0.825 1.00 86.31 91 VAL A C 1
ATOM 713 O O . VAL A 1 91 ? -7.905 1.930 -0.061 1.00 86.31 91 VAL A O 1
ATOM 716 N N . THR A 1 92 ? -9.960 2.577 0.545 1.00 89.50 92 THR A N 1
ATOM 717 C CA . THR A 1 92 ? -10.496 2.584 -0.824 1.00 89.50 92 THR A CA 1
ATOM 718 C C . THR A 1 92 ? -9.635 3.428 -1.763 1.00 89.50 92 THR A C 1
ATOM 720 O O . THR A 1 92 ? -9.170 2.927 -2.782 1.00 89.50 92 THR A O 1
ATOM 723 N N . ARG A 1 93 ? -9.350 4.686 -1.406 1.00 88.00 93 ARG A N 1
ATOM 724 C CA . ARG A 1 93 ? -8.591 5.603 -2.272 1.00 88.00 93 ARG A CA 1
ATOM 725 C C . ARG A 1 93 ? -7.147 5.160 -2.483 1.00 88.00 93 ARG A C 1
ATOM 727 O O . ARG A 1 93 ? -6.637 5.291 -3.593 1.00 88.00 93 ARG A O 1
ATOM 734 N N . ALA A 1 94 ? -6.480 4.676 -1.437 1.00 85.94 94 ALA A N 1
ATOM 735 C CA . ALA A 1 94 ? -5.103 4.201 -1.523 1.00 85.94 94 ALA A CA 1
ATOM 736 C C . ALA A 1 94 ? -5.010 2.976 -2.437 1.00 85.94 94 ALA A C 1
ATOM 738 O O . ALA A 1 94 ? -4.156 2.943 -3.320 1.00 85.94 94 ALA A O 1
ATOM 739 N N . ILE A 1 95 ? -5.919 2.011 -2.270 1.00 88.69 95 ILE A N 1
ATOM 740 C CA . ILE A 1 95 ? -5.925 0.783 -3.065 1.00 88.69 95 ILE A CA 1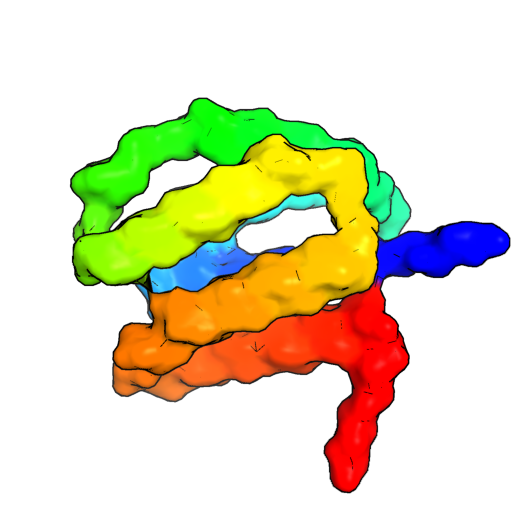
ATOM 741 C C . ILE A 1 95 ? -6.346 1.036 -4.511 1.00 88.69 95 ILE A C 1
ATOM 743 O O . ILE A 1 95 ? -5.722 0.502 -5.422 1.00 88.69 95 ILE A O 1
ATOM 747 N N . GLU A 1 96 ? -7.348 1.879 -4.758 1.00 88.50 96 GLU A N 1
ATOM 748 C CA . GLU A 1 96 ? -7.730 2.260 -6.122 1.00 88.50 96 GLU A CA 1
ATOM 749 C C . GLU A 1 96 ? -6.589 2.966 -6.853 1.00 88.50 96 GLU A C 1
ATOM 751 O O . GLU A 1 96 ? -6.336 2.675 -8.022 1.00 88.50 96 GLU A O 1
ATOM 756 N N . LYS A 1 97 ? -5.875 3.868 -6.165 1.00 86.56 97 LYS A N 1
ATOM 757 C CA . LYS A 1 97 ? -4.662 4.477 -6.711 1.00 86.56 97 LYS A CA 1
ATOM 758 C C . LYS A 1 97 ? -3.630 3.398 -7.022 1.00 86.56 97 LYS A C 1
ATOM 760 O O . LYS A 1 97 ? -3.198 3.332 -8.166 1.00 86.56 97 LYS A O 1
ATOM 765 N N . LEU A 1 98 ? -3.278 2.555 -6.043 1.00 85.38 98 LEU A N 1
ATOM 766 C CA . LEU A 1 98 ? -2.285 1.478 -6.187 1.00 85.38 98 LEU A CA 1
ATOM 767 C C . LEU A 1 98 ? -2.583 0.600 -7.398 1.00 85.38 98 LEU A C 1
ATOM 769 O O . LEU A 1 98 ? -1.718 0.397 -8.244 1.00 85.38 98 LEU A O 1
ATOM 773 N N . TYR A 1 99 ? -3.826 0.146 -7.506 1.00 88.12 99 TYR A N 1
ATOM 774 C CA . TYR A 1 99 ? -4.274 -0.697 -8.598 1.00 88.12 99 TYR A CA 1
ATOM 775 C C . TYR A 1 99 ? -4.136 0.007 -9.951 1.00 88.12 99 TYR A C 1
ATOM 777 O O . TYR A 1 99 ? -3.476 -0.524 -10.837 1.00 88.12 99 TYR A O 1
ATOM 785 N N . ARG A 1 100 ? -4.662 1.232 -10.101 1.00 86.50 100 ARG A N 1
ATOM 786 C CA . ARG A 1 100 ? -4.563 1.996 -11.362 1.00 86.50 100 ARG A CA 1
ATOM 787 C C . ARG A 1 100 ? -3.123 2.316 -11.759 1.00 86.50 100 ARG A C 1
ATOM 789 O O . ARG A 1 100 ? -2.832 2.420 -12.944 1.00 86.50 100 ARG A O 1
ATOM 796 N N . GLY A 1 101 ? -2.242 2.503 -10.779 1.00 84.44 101 GLY A N 1
ATOM 797 C CA . GLY A 1 101 ? -0.826 2.766 -11.011 1.00 84.44 101 GLY A CA 1
ATOM 798 C C . GLY A 1 101 ? -0.039 1.536 -11.456 1.00 84.44 101 GLY A C 1
ATOM 799 O O . GLY A 1 101 ? 0.944 1.681 -12.168 1.00 84.44 101 GLY A O 1
ATOM 800 N N . LEU A 1 102 ? -0.457 0.334 -11.055 1.00 86.06 102 LEU A N 1
ATOM 801 C CA . LEU A 1 102 ? 0.252 -0.913 -11.356 1.00 86.06 102 LEU A CA 1
ATOM 802 C C . LEU A 1 102 ? -0.362 -1.697 -12.525 1.00 86.06 102 LEU A C 1
ATOM 804 O O . LEU A 1 102 ? 0.368 -2.366 -13.255 1.00 86.06 102 LEU A O 1
ATOM 808 N N . GLU A 1 103 ? -1.679 -1.605 -12.728 1.00 90.12 103 GLU A N 1
ATOM 809 C CA . GLU A 1 103 ? -2.431 -2.339 -13.757 1.00 90.12 103 GLU A CA 1
ATOM 810 C C . GLU A 1 103 ? -1.829 -2.209 -15.172 1.00 90.12 103 GLU A C 1
ATOM 812 O O . GLU A 1 103 ? -1.617 -3.248 -15.805 1.00 90.12 103 GLU A O 1
ATOM 817 N N . PRO A 1 104 ? -1.442 -1.013 -15.668 1.00 89.31 104 PRO A N 1
ATOM 818 C CA . PRO A 1 104 ? -0.844 -0.873 -17.001 1.00 89.31 104 PRO A CA 1
ATOM 819 C C . PRO A 1 104 ? 0.492 -1.614 -17.175 1.00 89.31 104 PRO A C 1
ATOM 821 O O . PRO A 1 104 ? 0.905 -1.913 -18.299 1.00 89.31 104 PRO A O 1
ATOM 824 N N . TYR A 1 105 ? 1.176 -1.919 -16.069 1.00 87.12 105 TYR A N 1
ATOM 825 C CA . TYR A 1 105 ? 2.488 -2.563 -16.055 1.00 87.12 105 TYR A CA 1
ATOM 826 C C . TYR A 1 105 ? 2.419 -4.056 -15.705 1.00 87.12 105 TYR A C 1
ATOM 828 O O . TYR A 1 105 ? 3.460 -4.708 -15.664 1.00 87.12 105 TYR A O 1
ATOM 836 N N . ALA A 1 106 ? 1.226 -4.624 -15.490 1.00 90.25 106 ALA A N 1
ATOM 837 C CA . ALA A 1 106 ? 1.038 -6.045 -15.195 1.00 90.25 106 ALA A CA 1
ATOM 838 C C . ALA A 1 106 ? 1.209 -6.911 -16.463 1.00 90.25 106 ALA A C 1
ATOM 840 O O . ALA A 1 106 ? 0.250 -7.255 -17.166 1.00 90.25 106 ALA A O 1
ATOM 841 N N . ARG A 1 107 ? 2.462 -7.254 -16.784 1.00 89.75 107 ARG A N 1
ATOM 842 C CA . ARG A 1 107 ? 2.854 -7.962 -18.017 1.00 89.75 107 ARG A CA 1
ATOM 843 C C . ARG A 1 107 ? 2.701 -9.481 -17.937 1.00 89.75 107 ARG A C 1
ATOM 845 O O . ARG A 1 107 ? 2.630 -10.114 -18.985 1.00 89.75 107 ARG A O 1
ATOM 852 N N . ASN A 1 108 ? 2.659 -10.060 -16.738 1.00 92.75 108 ASN A N 1
ATOM 853 C CA . ASN A 1 108 ? 2.565 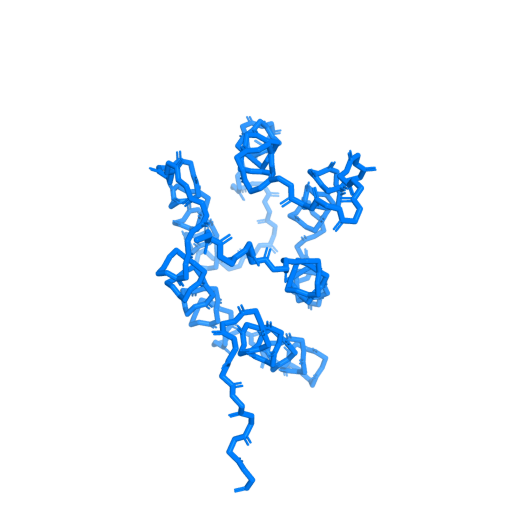-11.508 -16.532 1.00 92.75 108 ASN A CA 1
ATOM 854 C C . ASN A 1 108 ? 1.458 -11.892 -15.534 1.00 92.75 108 ASN A C 1
ATOM 856 O O . ASN A 1 108 ? 0.906 -11.042 -14.832 1.00 92.75 108 ASN A O 1
ATOM 860 N N . ASP A 1 109 ? 1.138 -13.186 -15.475 1.00 94.50 109 ASP A N 1
ATOM 861 C CA . ASP A 1 109 ? 0.036 -13.697 -14.653 1.00 94.50 109 ASP A CA 1
ATOM 862 C C . ASP A 1 109 ? 0.293 -13.552 -13.150 1.00 94.50 109 ASP A C 1
ATOM 864 O O . ASP A 1 109 ? -0.649 -13.326 -12.395 1.00 94.50 109 ASP A O 1
ATOM 868 N N . ILE A 1 110 ? 1.555 -13.590 -12.710 1.00 93.94 110 ILE A N 1
ATOM 869 C CA . ILE A 1 110 ? 1.928 -13.380 -11.303 1.00 93.94 110 ILE A CA 1
ATOM 870 C C . ILE A 1 110 ? 1.560 -11.952 -10.872 1.00 93.94 110 ILE A C 1
ATOM 872 O O . ILE A 1 110 ? 0.918 -11.757 -9.842 1.00 93.94 110 ILE A O 1
ATOM 876 N N . GLN A 1 111 ? 1.900 -10.953 -11.688 1.00 93.12 111 GLN A N 1
ATOM 877 C CA . GLN A 1 111 ? 1.577 -9.545 -11.437 1.00 93.12 111 GLN A CA 1
ATOM 878 C C . GLN A 1 111 ? 0.068 -9.297 -11.444 1.00 93.12 111 GLN A C 1
ATOM 880 O O . GLN A 1 111 ? -0.451 -8.632 -10.550 1.00 93.12 111 GLN A O 1
ATOM 885 N N . ARG A 1 112 ? -0.652 -9.860 -12.422 1.00 93.38 112 ARG A N 1
ATOM 886 C CA . ARG A 1 112 ? -2.116 -9.731 -12.514 1.00 93.38 112 ARG A CA 1
ATOM 887 C C . ARG A 1 112 ? -2.820 -10.381 -11.325 1.00 93.38 112 ARG A C 1
ATOM 889 O O . ARG A 1 112 ? -3.711 -9.771 -10.742 1.00 93.38 112 ARG A O 1
ATOM 896 N N . THR A 1 113 ? -2.381 -11.576 -10.936 1.00 94.56 113 THR A N 1
ATOM 897 C CA . THR A 1 113 ? -2.917 -12.296 -9.772 1.00 94.56 113 THR A CA 1
ATOM 898 C C . THR A 1 113 ? -2.695 -11.493 -8.496 1.00 94.56 113 THR A C 1
ATOM 900 O O . THR A 1 113 ? -3.630 -11.302 -7.725 1.00 94.56 113 THR A O 1
ATOM 903 N N . ALA A 1 114 ? -1.502 -10.926 -8.306 1.00 93.06 114 ALA A N 1
ATOM 904 C CA . ALA A 1 114 ? -1.217 -10.126 -7.122 1.00 93.06 114 ALA A CA 1
ATOM 905 C C . ALA A 1 114 ? -2.067 -8.840 -7.042 1.00 93.06 114 ALA A C 1
ATOM 907 O O . ALA A 1 114 ? -2.488 -8.444 -5.955 1.00 93.06 114 ALA A O 1
ATOM 908 N N . LEU A 1 115 ? -2.380 -8.203 -8.179 1.00 93.00 115 LEU A N 1
ATOM 909 C CA . LEU A 1 115 ? -3.318 -7.071 -8.211 1.00 93.00 115 LEU A CA 1
ATOM 910 C C . LEU A 1 115 ? -4.753 -7.484 -7.878 1.00 93.00 115 LEU A C 1
ATOM 912 O O . LEU A 1 115 ? -5.460 -6.738 -7.199 1.00 93.00 115 LEU A O 1
ATOM 916 N N . PHE A 1 116 ? -5.177 -8.662 -8.332 1.00 92.69 116 PHE A N 1
ATOM 917 C CA . PHE A 1 116 ? -6.491 -9.210 -8.011 1.00 92.69 116 PHE A CA 1
ATOM 918 C C . PHE A 1 116 ? -6.621 -9.549 -6.518 1.00 92.69 116 PHE A C 1
ATOM 920 O O . PHE A 1 116 ? -7.612 -9.182 -5.889 1.00 92.69 116 PHE A O 1
ATOM 927 N N . GLU A 1 117 ? -5.592 -10.147 -5.914 1.00 92.06 117 GLU A N 1
ATOM 928 C CA . GLU A 1 117 ? -5.559 -10.432 -4.473 1.00 92.06 117 GLU A CA 1
ATOM 929 C C . GLU A 1 117 ? -5.685 -9.169 -3.613 1.00 92.06 117 GLU A C 1
ATOM 931 O O . GLU A 1 117 ? -6.356 -9.195 -2.581 1.00 92.06 117 GLU A O 1
ATOM 936 N N . ILE A 1 118 ? -5.087 -8.048 -4.038 1.00 92.00 118 ILE A N 1
ATOM 937 C CA . ILE A 1 118 ? -5.274 -6.761 -3.355 1.00 92.00 118 ILE A CA 1
ATOM 938 C C . ILE A 1 118 ? -6.751 -6.349 -3.363 1.00 92.00 118 ILE A C 1
ATOM 940 O O . ILE A 1 118 ? -7.237 -5.828 -2.359 1.00 92.00 118 ILE A O 1
ATOM 944 N N . GLN A 1 119 ? -7.467 -6.549 -4.475 1.00 90.69 119 GLN A N 1
ATOM 945 C CA . GLN A 1 119 ? -8.882 -6.179 -4.568 1.00 90.69 119 GLN A CA 1
ATOM 946 C C . GLN A 1 119 ? -9.752 -7.042 -3.653 1.00 90.69 119 GLN A C 1
ATOM 948 O O . GLN A 1 119 ? -10.564 -6.476 -2.925 1.00 90.69 119 GLN A O 1
ATOM 953 N N . ILE A 1 120 ? -9.519 -8.360 -3.610 1.00 90.38 120 ILE A N 1
ATOM 954 C CA . ILE A 1 120 ? -10.207 -9.267 -2.673 1.00 90.38 120 ILE A CA 1
ATOM 955 C C . ILE A 1 120 ? -9.956 -8.823 -1.231 1.00 90.38 120 ILE A C 1
ATOM 957 O O . ILE A 1 120 ? -10.896 -8.561 -0.487 1.00 90.38 120 ILE A O 1
ATOM 961 N N . ALA A 1 121 ? -8.687 -8.651 -0.852 1.00 89.88 121 ALA A N 1
ATOM 962 C CA . ALA A 1 121 ? -8.343 -8.280 0.515 1.00 89.88 121 ALA A CA 1
ATOM 963 C C . ALA A 1 121 ? -8.910 -6.903 0.901 1.00 89.88 121 ALA A C 1
ATOM 965 O O . ALA A 1 121 ? -9.279 -6.676 2.051 1.00 89.88 121 ALA A O 1
ATOM 966 N N . LYS A 1 122 ? -9.004 -5.969 -0.053 1.00 90.56 122 LYS A N 1
ATOM 967 C CA . LYS A 1 122 ? -9.655 -4.670 0.149 1.00 90.56 122 LYS A CA 1
ATOM 968 C C . LYS A 1 122 ? -11.149 -4.850 0.417 1.00 90.56 122 LYS A C 1
ATOM 970 O O . LYS A 1 122 ? -11.657 -4.223 1.343 1.00 90.56 122 LYS A O 1
ATOM 975 N N . ASP A 1 123 ? -11.840 -5.670 -0.366 1.00 89.38 123 ASP A N 1
ATOM 976 C CA . ASP A 1 123 ? -13.272 -5.917 -0.188 1.00 89.38 123 ASP A CA 1
ATOM 977 C C . ASP A 1 123 ? -13.555 -6.569 1.180 1.00 89.38 123 ASP A C 1
ATOM 979 O O . ASP A 1 123 ? -14.429 -6.083 1.904 1.00 89.38 123 ASP A O 1
ATOM 983 N N . ASP A 1 124 ? -12.718 -7.522 1.612 1.00 87.06 124 ASP A N 1
ATOM 984 C CA . ASP A 1 124 ? -12.776 -8.134 2.949 1.00 87.06 124 ASP A CA 1
ATOM 985 C C . ASP A 1 124 ? -12.640 -7.091 4.072 1.00 87.06 124 ASP A C 1
ATOM 987 O O . ASP A 1 124 ? -13.469 -7.021 4.982 1.00 87.06 124 ASP A O 1
ATOM 991 N N . VAL A 1 125 ? -11.630 -6.212 3.994 1.00 86.88 125 VAL A N 1
ATOM 992 C CA . VAL A 1 125 ? -11.419 -5.128 4.977 1.00 86.88 125 VAL A CA 1
ATOM 993 C C . VAL A 1 125 ? -12.596 -4.158 5.022 1.00 86.88 125 VAL A C 1
ATOM 995 O O . VAL A 1 125 ? -12.947 -3.626 6.080 1.00 86.88 125 VAL A O 1
ATOM 998 N N . LEU A 1 126 ? -13.197 -3.875 3.868 1.00 87.62 126 LEU A N 1
ATOM 999 C CA . LEU A 1 126 ? -14.325 -2.959 3.773 1.00 87.62 126 LEU A CA 1
ATOM 1000 C C . LEU A 1 126 ? -15.644 -3.608 4.222 1.00 87.62 126 LEU A C 1
ATOM 1002 O O . LEU A 1 126 ? -16.597 -2.864 4.501 1.00 87.62 126 LEU A O 1
ATOM 1006 N N . GLY A 1 127 ? -15.681 -4.937 4.368 1.00 82.38 127 GLY A N 1
ATOM 1007 C CA . GLY A 1 127 ? -16.886 -5.718 4.639 1.00 82.38 127 GLY A CA 1
ATOM 1008 C C . GLY A 1 127 ? -17.838 -5.731 3.443 1.00 82.38 127 GLY A C 1
ATOM 1009 O O . GLY A 1 127 ? -19.051 -5.657 3.629 1.00 82.38 127 GLY A O 1
ATOM 1010 N N . ILE A 1 128 ? -17.292 -5.707 2.224 1.00 80.06 128 ILE A N 1
ATOM 1011 C CA . ILE A 1 128 ? -18.057 -5.829 0.985 1.00 80.06 128 ILE A CA 1
ATOM 1012 C C . ILE A 1 128 ? -18.149 -7.321 0.680 1.00 80.06 128 ILE A C 1
ATOM 1014 O O . ILE A 1 128 ? -17.146 -7.950 0.365 1.00 80.06 128 ILE A O 1
ATOM 1018 N N . GLU A 1 129 ? -19.345 -7.892 0.789 1.00 63.66 129 GLU A N 1
ATOM 1019 C CA . GLU A 1 129 ? -19.549 -9.292 0.420 1.00 63.66 129 GLU A CA 1
ATOM 1020 C C . GLU A 1 129 ? -19.273 -9.494 -1.083 1.00 63.66 129 GLU A C 1
ATOM 1022 O O . GLU A 1 129 ? -19.726 -8.673 -1.898 1.00 63.66 129 GLU A O 1
ATOM 1027 N N . PRO A 1 130 ? -18.558 -10.568 -1.477 1.00 57.50 130 PRO A N 1
ATOM 1028 C CA . PRO A 1 130 ? -18.368 -10.907 -2.879 1.00 57.50 130 PRO A CA 1
ATOM 1029 C C . PRO A 1 130 ? -19.737 -11.075 -3.535 1.00 57.50 130 PRO A C 1
ATOM 1031 O O . PRO A 1 130 ? -20.551 -11.892 -3.104 1.00 57.50 130 PRO A O 1
ATOM 1034 N N . ARG A 1 131 ? -20.019 -10.286 -4.573 1.00 57.53 131 ARG A N 1
ATOM 1035 C CA . ARG A 1 131 ? -21.231 -10.495 -5.369 1.00 57.53 131 ARG A CA 1
ATOM 1036 C C . ARG A 1 131 ? -21.063 -11.821 -6.114 1.00 57.53 131 ARG A C 1
ATOM 1038 O O . ARG A 1 131 ? -20.168 -11.917 -6.949 1.00 57.53 131 ARG A O 1
ATOM 1045 N N . HIS A 1 132 ? -21.875 -12.809 -5.732 1.00 37.59 132 HIS A N 1
ATOM 1046 C CA . HIS A 1 132 ? -21.980 -14.126 -6.367 1.00 37.59 132 HIS A CA 1
ATOM 1047 C C . HIS A 1 132 ? -22.178 -14.038 -7.883 1.00 37.59 132 HIS A C 1
ATOM 1049 O O . HIS A 1 132 ? -22.951 -13.154 -8.325 1.00 37.59 132 HIS A O 1
#

Secondary structure (DSSP, 8-state):
-------HHHHHHHHHHHHHTT-HHHHHHHHHHHTT--SS--HHHHHHHHHHHHHTPPPGGGS-S-HHHHHHHHHHHHHHHH-SS--HHHHHHHHHHHHHHHGGG--SHHHHHHHHHHHHHHHHHHT-----

Sequence (132 aa):
MSTQLHLTGLLQAIIRALKAFNFEAGSALIERAIANINDDLNNTQLLANLKLELSQLPPLANLNMHDEMLWFIRAVIEYVQAANVIDKKLVTRAIEKLYRGLEPYARNDIQRTALFEIQIAKDDVLGIEPRH

Radius of gyration: 14.35 Å; chains: 1; bounding box: 40×27×37 Å

pLDDT: mean 80.64, std 11.48, range [31.91, 94.56]